Protein AF-A0A2H0Q1R7-F1 (afdb_monomer_lite)

Structure (mmCIF, N/CA/C/O backbone):
data_AF-A0A2H0Q1R7-F1
#
_entry.id   AF-A0A2H0Q1R7-F1
#
loop_
_atom_site.group_PDB
_atom_site.id
_atom_site.type_symbol
_atom_site.label_atom_id
_atom_site.label_alt_id
_atom_site.label_comp_id
_atom_site.label_asym_id
_atom_site.label_entity_id
_atom_site.label_seq_id
_atom_site.pdbx_PDB_ins_code
_atom_site.Cartn_x
_atom_site.Cartn_y
_atom_site.Cartn_z
_atom_site.occupancy
_atom_site.B_iso_or_equiv
_atom_site.auth_seq_id
_atom_site.auth_comp_id
_atom_site.auth_asym_id
_atom_site.auth_atom_id
_atom_site.pdbx_PDB_model_num
ATOM 1 N N . MET A 1 1 ? -5.964 5.992 -13.081 1.00 69.31 1 MET A N 1
ATOM 2 C CA . MET A 1 1 ? -5.065 4.940 -13.612 1.00 69.31 1 MET A CA 1
ATOM 3 C C . MET A 1 1 ? -3.660 5.474 -13.941 1.00 69.31 1 MET A C 1
ATOM 5 O O . MET A 1 1 ? -3.543 6.460 -14.666 1.00 69.31 1 MET A O 1
ATOM 9 N N . LEU A 1 2 ? -2.603 4.863 -13.385 1.00 89.38 2 LEU A N 1
ATOM 10 C CA . LEU A 1 2 ? -1.191 5.225 -13.627 1.00 89.38 2 LEU A CA 1
ATOM 11 C C . LEU A 1 2 ? -0.738 4.784 -15.033 1.00 89.38 2 LEU A C 1
ATOM 13 O O . LEU A 1 2 ? -1.205 3.769 -15.543 1.00 89.38 2 LEU A O 1
ATOM 17 N N . LYS A 1 3 ? 0.176 5.535 -15.661 1.00 91.31 3 LYS A N 1
ATOM 18 C CA . LYS A 1 3 ? 0.711 5.276 -17.015 1.00 91.31 3 LYS A CA 1
ATOM 19 C C . LYS A 1 3 ? 2.232 5.116 -16.983 1.00 91.31 3 LYS A C 1
ATOM 21 O O . LYS A 1 3 ? 2.967 5.872 -17.623 1.00 91.31 3 LYS A O 1
ATOM 26 N N . TRP A 1 4 ? 2.709 4.177 -16.172 1.00 94.06 4 TRP A N 1
ATOM 27 C CA . TRP A 1 4 ? 4.137 3.920 -16.005 1.00 94.06 4 TRP A CA 1
ATOM 28 C C . TRP A 1 4 ? 4.800 3.466 -17.302 1.00 94.06 4 TRP A C 1
ATOM 30 O O . TRP A 1 4 ? 4.272 2.621 -18.021 1.00 94.06 4 TRP A O 1
ATOM 40 N N . LYS A 1 5 ? 5.984 4.012 -17.584 1.00 90.00 5 LYS A N 1
ATOM 41 C CA . LYS A 1 5 ? 6.826 3.554 -18.690 1.00 90.00 5 LYS A CA 1
ATOM 42 C C . LYS A 1 5 ? 7.729 2.424 -18.198 1.00 90.00 5 LYS A C 1
ATOM 44 O O . LYS A 1 5 ? 8.519 2.647 -17.287 1.00 90.00 5 LYS A O 1
ATOM 49 N N . ASN A 1 6 ? 7.612 1.249 -18.815 1.00 89.56 6 ASN A N 1
ATOM 50 C CA . ASN A 1 6 ? 8.448 0.067 -18.565 1.00 89.56 6 ASN A CA 1
ATOM 51 C C . ASN A 1 6 ? 8.572 -0.350 -17.079 1.00 89.56 6 ASN A C 1
ATOM 53 O O . ASN A 1 6 ? 9.693 -0.523 -16.602 1.00 89.56 6 ASN A O 1
ATOM 57 N N . PRO A 1 7 ? 7.468 -0.499 -16.318 1.00 92.62 7 PRO A N 1
ATOM 58 C CA . PRO A 1 7 ? 7.563 -1.003 -14.950 1.00 92.62 7 PRO A CA 1
ATOM 59 C C . PRO A 1 7 ? 8.061 -2.452 -14.939 1.00 92.62 7 PRO A C 1
ATOM 61 O O . PRO A 1 7 ? 7.698 -3.238 -15.822 1.00 92.62 7 PRO A O 1
ATOM 64 N N . SER A 1 8 ? 8.858 -2.816 -13.931 1.00 93.75 8 SER A N 1
ATOM 65 C CA . SER A 1 8 ? 9.292 -4.205 -13.767 1.00 93.75 8 SER A CA 1
ATOM 66 C C . SER A 1 8 ? 8.097 -5.120 -13.457 1.00 93.75 8 SER A C 1
ATOM 68 O O . SER A 1 8 ? 7.030 -4.662 -13.041 1.00 93.75 8 SER A O 1
ATOM 70 N N . 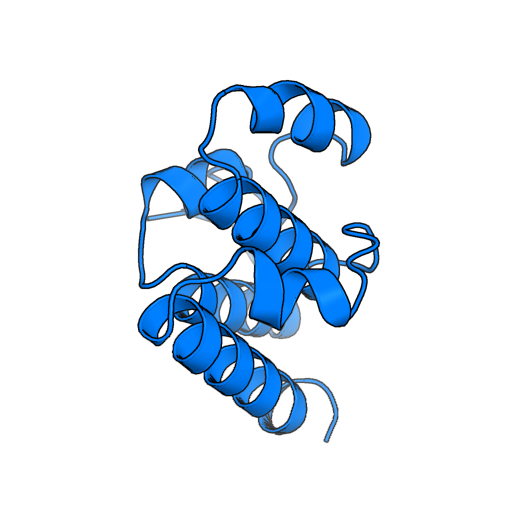ASN A 1 9 ? 8.255 -6.434 -13.641 1.00 93.31 9 ASN A N 1
ATOM 71 C CA . ASN A 1 9 ? 7.201 -7.391 -13.283 1.00 93.31 9 ASN A CA 1
ATOM 72 C C . ASN A 1 9 ? 6.862 -7.322 -11.782 1.00 93.31 9 ASN A C 1
ATOM 74 O O . ASN A 1 9 ? 5.697 -7.385 -11.394 1.00 93.31 9 ASN A O 1
ATOM 78 N N . ASP A 1 10 ? 7.871 -7.139 -10.931 1.00 93.94 10 ASP A N 1
ATOM 79 C CA . ASP A 1 10 ? 7.664 -7.037 -9.488 1.00 93.94 10 ASP A CA 1
ATOM 80 C C . ASP A 1 10 ? 6.975 -5.729 -9.099 1.00 93.94 10 ASP A C 1
ATOM 82 O O . ASP A 1 10 ? 6.086 -5.746 -8.248 1.00 93.94 10 ASP A O 1
ATOM 86 N N . ASP A 1 11 ? 7.277 -4.623 -9.783 1.00 94.62 11 ASP A N 1
ATOM 87 C CA . ASP A 1 11 ? 6.557 -3.361 -9.595 1.00 94.62 11 ASP A CA 1
ATOM 88 C C . ASP A 1 11 ? 5.072 -3.506 -9.930 1.00 94.62 11 ASP A C 1
ATOM 90 O O . ASP A 1 11 ? 4.213 -3.027 -9.190 1.00 94.62 11 ASP A O 1
ATOM 94 N N . GLN A 1 12 ? 4.749 -4.201 -11.027 1.00 94.94 12 GLN A N 1
ATOM 95 C CA . GLN A 1 12 ? 3.360 -4.457 -11.412 1.00 94.94 12 GLN A CA 1
ATOM 96 C C . GLN A 1 12 ? 2.634 -5.308 -10.364 1.00 94.94 12 GLN A C 1
ATOM 98 O O . GLN A 1 12 ? 1.485 -5.021 -10.019 1.00 94.94 12 GLN A O 1
ATOM 103 N N . LYS A 1 13 ? 3.300 -6.333 -9.818 1.00 95.31 13 LYS A N 1
ATOM 104 C CA . LYS A 1 13 ? 2.737 -7.166 -8.746 1.00 95.31 13 LYS A CA 1
ATOM 105 C C . LYS A 1 13 ? 2.523 -6.368 -7.461 1.00 95.31 13 LYS A C 1
ATOM 107 O O . LYS A 1 13 ? 1.453 -6.484 -6.865 1.00 95.31 13 LYS A O 1
ATOM 112 N N . ARG A 1 14 ? 3.493 -5.541 -7.052 1.00 95.69 14 ARG A N 1
ATOM 113 C CA . ARG A 1 14 ? 3.364 -4.655 -5.881 1.00 95.69 14 ARG A CA 1
ATOM 114 C C . ARG A 1 14 ? 2.224 -3.661 -6.070 1.00 95.69 14 ARG A C 1
ATOM 116 O O . ARG A 1 14 ? 1.364 -3.563 -5.202 1.00 95.69 14 ARG A O 1
ATOM 123 N N . LEU A 1 15 ? 2.147 -2.998 -7.227 1.00 95.88 15 LEU A N 1
ATOM 124 C CA . LEU A 1 15 ? 1.052 -2.077 -7.538 1.00 95.88 15 LEU A CA 1
ATOM 125 C C . LEU A 1 15 ? -0.309 -2.782 -7.498 1.00 95.88 15 LEU A C 1
ATOM 127 O O . LEU A 1 15 ? -1.272 -2.228 -6.971 1.00 95.88 15 LEU A O 1
ATOM 131 N N . ARG A 1 16 ? -0.402 -4.014 -8.012 1.00 95.88 16 ARG A N 1
ATOM 132 C CA . ARG A 1 16 ? -1.638 -4.803 -7.953 1.00 95.88 16 ARG A CA 1
ATOM 133 C C . ARG A 1 16 ? -2.034 -5.143 -6.518 1.00 95.88 16 ARG A C 1
ATOM 135 O O . ARG A 1 16 ? -3.200 -4.981 -6.176 1.00 95.88 16 ARG A O 1
ATOM 142 N N . ALA A 1 17 ? -1.085 -5.561 -5.681 1.00 96.69 17 ALA A N 1
ATOM 143 C CA . ALA A 1 17 ? -1.337 -5.806 -4.261 1.00 96.69 17 ALA A CA 1
ATOM 144 C C . ALA A 1 17 ? -1.834 -4.540 -3.548 1.00 96.69 17 ALA A C 1
ATOM 146 O O . ALA A 1 17 ? -2.819 -4.588 -2.820 1.00 96.69 17 ALA A O 1
ATOM 147 N N . ILE A 1 18 ? -1.203 -3.397 -3.822 1.00 96.88 18 ILE A N 1
ATOM 148 C CA . ILE A 1 18 ? -1.604 -2.099 -3.268 1.00 96.88 18 ILE A CA 1
ATOM 149 C C . ILE A 1 18 ? -2.993 -1.692 -3.764 1.00 96.88 18 ILE A C 1
ATOM 151 O O . ILE A 1 18 ? -3.802 -1.198 -2.993 1.00 96.88 18 ILE A O 1
ATOM 155 N N . THR A 1 19 ? -3.315 -1.945 -5.029 1.00 96.69 19 THR A N 1
ATOM 156 C CA . THR A 1 19 ? -4.647 -1.642 -5.572 1.00 96.69 19 THR A CA 1
ATOM 157 C C . THR A 1 19 ? -5.733 -2.489 -4.895 1.00 96.69 19 THR A C 1
ATOM 159 O O . THR A 1 19 ? -6.807 -1.969 -4.615 1.00 96.69 19 THR A O 1
ATOM 162 N N . ILE A 1 20 ? -5.443 -3.759 -4.576 1.00 96.81 20 ILE A N 1
ATOM 163 C CA . ILE A 1 20 ? -6.332 -4.625 -3.779 1.00 96.81 20 ILE A CA 1
ATOM 164 C C . ILE A 1 20 ? -6.492 -4.073 -2.356 1.00 96.81 20 ILE A C 1
ATOM 166 O O . ILE A 1 20 ? -7.613 -3.944 -1.878 1.00 96.81 20 ILE A O 1
ATOM 170 N N . LEU A 1 21 ? -5.382 -3.727 -1.692 1.00 97.19 21 LEU A N 1
ATOM 171 C CA . LEU A 1 21 ? -5.379 -3.160 -0.338 1.00 97.19 21 LEU A CA 1
ATOM 172 C C . LEU A 1 21 ? -6.250 -1.900 -0.247 1.00 97.19 21 LEU A C 1
ATOM 174 O O . LEU A 1 21 ? -7.023 -1.751 0.695 1.00 97.19 21 LEU A O 1
ATOM 178 N N . LEU A 1 22 ? -6.114 -1.008 -1.228 1.00 96.94 22 LEU A N 1
ATOM 179 C CA . LEU A 1 22 ? -6.798 0.285 -1.280 1.00 96.94 22 LEU A CA 1
ATOM 180 C C . LEU A 1 22 ? -8.202 0.202 -1.895 1.00 96.94 22 LEU A C 1
ATOM 182 O O . LEU A 1 22 ? -8.780 1.239 -2.197 1.00 96.94 22 LEU A O 1
ATOM 186 N N . ASP A 1 23 ? -8.725 -1.004 -2.126 1.00 96.44 23 ASP A N 1
ATOM 187 C CA . ASP A 1 23 ? -10.031 -1.247 -2.751 1.00 96.44 23 ASP A CA 1
ATOM 188 C C . ASP A 1 23 ? -10.256 -0.468 -4.060 1.00 96.44 23 ASP A C 1
ATOM 190 O O . ASP A 1 23 ? -11.320 0.081 -4.333 1.00 96.44 23 ASP A O 1
ATOM 194 N N . ASN A 1 24 ? -9.217 -0.385 -4.893 1.00 94.12 24 ASN A N 1
ATOM 195 C CA . ASN A 1 24 ? -9.214 0.398 -6.131 1.00 94.12 24 ASN A CA 1
ATOM 196 C C . ASN A 1 24 ? -9.467 1.912 -5.946 1.00 94.12 24 ASN A C 1
ATOM 198 O O . ASN A 1 24 ? -9.768 2.589 -6.934 1.00 94.12 24 ASN A O 1
ATOM 202 N N . ASP A 1 25 ? -9.297 2.476 -4.740 1.00 96.12 25 ASP A N 1
ATOM 203 C CA . ASP A 1 25 ? -9.375 3.924 -4.524 1.00 96.12 25 ASP A CA 1
ATOM 204 C C . ASP A 1 25 ? -8.244 4.634 -5.290 1.00 96.12 25 ASP A C 1
ATOM 206 O O . ASP A 1 25 ? -7.087 4.739 -4.858 1.00 96.12 25 ASP A O 1
ATOM 210 N N . GLU A 1 26 ? -8.595 5.158 -6.467 1.00 94.69 26 GLU A N 1
ATOM 211 C CA . GLU A 1 26 ? -7.653 5.838 -7.346 1.00 94.69 26 GLU A CA 1
ATOM 212 C C . GLU A 1 26 ? -7.022 7.079 -6.708 1.00 94.69 26 GLU A C 1
ATOM 214 O O . GLU A 1 26 ? -5.911 7.448 -7.097 1.00 94.69 26 GLU A O 1
ATOM 219 N N . ARG A 1 27 ? -7.700 7.750 -5.770 1.00 96.00 27 ARG A N 1
ATOM 220 C CA . ARG A 1 27 ? -7.158 8.943 -5.106 1.00 96.00 27 ARG A CA 1
ATOM 221 C C . ARG A 1 27 ? -5.960 8.554 -4.245 1.00 96.00 27 ARG A C 1
ATOM 223 O O . ARG A 1 27 ? -4.928 9.214 -4.343 1.00 96.00 27 ARG A O 1
ATOM 230 N N . LEU A 1 28 ? -6.061 7.465 -3.480 1.00 96.75 28 LEU A N 1
ATOM 231 C CA . LEU A 1 28 ? -4.966 6.960 -2.643 1.00 96.75 28 LEU A CA 1
ATOM 232 C C . LEU A 1 28 ? -3.806 6.423 -3.493 1.00 96.75 28 LEU A C 1
ATOM 234 O O . LEU A 1 28 ? -2.644 6.745 -3.243 1.00 96.75 28 LEU A O 1
ATOM 238 N N . VAL A 1 29 ? -4.111 5.694 -4.571 1.00 96.69 29 VAL A N 1
ATOM 239 C CA . VAL A 1 29 ? -3.085 5.208 -5.511 1.00 96.69 29 VAL A CA 1
ATOM 240 C C . VAL A 1 29 ? -2.335 6.373 -6.174 1.00 96.69 29 VAL A C 1
ATOM 242 O O . VAL A 1 29 ? -1.105 6.360 -6.256 1.00 96.69 29 VAL A O 1
ATOM 245 N N . ARG A 1 30 ? -3.053 7.405 -6.640 1.00 95.75 30 ARG A N 1
ATOM 246 C CA . ARG A 1 30 ? -2.446 8.598 -7.263 1.00 95.75 30 ARG A CA 1
ATOM 247 C C . ARG A 1 30 ? -1.678 9.457 -6.264 1.00 95.75 30 ARG A C 1
ATOM 249 O O . ARG A 1 30 ? -0.727 10.121 -6.663 1.00 95.75 30 ARG A O 1
ATOM 256 N N . PHE A 1 31 ? -2.082 9.458 -4.996 1.00 96.44 31 PHE A N 1
ATOM 257 C CA . PHE A 1 31 ? -1.335 10.119 -3.933 1.00 96.44 31 PHE A CA 1
ATOM 258 C C . PHE A 1 31 ? 0.049 9.474 -3.755 1.00 96.44 31 PHE A C 1
ATOM 260 O O . PHE A 1 31 ? 1.059 10.181 -3.731 1.00 96.44 31 PHE A O 1
ATOM 267 N N . LEU A 1 32 ? 0.110 8.138 -3.711 1.00 95.62 32 LEU A N 1
ATOM 268 C CA . LEU A 1 32 ? 1.353 7.403 -3.462 1.00 95.62 32 LEU A CA 1
ATOM 269 C C . LEU A 1 32 ? 2.348 7.451 -4.619 1.00 95.62 32 LEU A C 1
ATOM 271 O O . LEU A 1 32 ? 3.548 7.526 -4.374 1.00 95.62 32 LEU A O 1
ATOM 275 N N . PHE A 1 33 ? 1.884 7.389 -5.868 1.00 96.94 33 PHE A N 1
ATOM 276 C CA . PHE A 1 33 ? 2.749 7.056 -7.001 1.00 96.94 33 PHE A CA 1
ATOM 277 C C . PHE A 1 33 ? 2.909 8.164 -8.032 1.00 96.94 33 PHE A C 1
ATOM 279 O O . PHE A 1 33 ? 1.980 8.904 -8.354 1.00 96.94 33 PHE A O 1
ATOM 286 N N . HIS A 1 34 ? 4.100 8.228 -8.631 1.00 96.00 34 HIS A N 1
ATOM 287 C CA . HIS A 1 34 ? 4.337 9.101 -9.771 1.00 96.00 34 HIS A CA 1
ATOM 288 C C . HIS A 1 34 ? 3.484 8.639 -10.972 1.00 96.00 34 HIS A C 1
ATOM 290 O O . HIS A 1 34 ? 3.442 7.444 -11.273 1.00 96.00 34 HIS A O 1
ATOM 296 N N . PRO A 1 35 ? 2.835 9.544 -11.730 1.00 93.81 35 PRO A N 1
ATOM 297 C CA . PRO A 1 35 ? 1.879 9.155 -12.772 1.00 93.81 35 PRO A CA 1
ATOM 298 C C . PRO A 1 35 ? 2.499 8.357 -13.926 1.00 93.81 35 PRO A C 1
ATOM 300 O O . PRO A 1 35 ? 1.808 7.569 -14.566 1.00 93.81 35 PRO A O 1
ATOM 303 N N . THR A 1 36 ? 3.791 8.554 -14.208 1.00 94.69 36 THR A N 1
ATOM 304 C CA . THR A 1 36 ? 4.477 7.961 -15.374 1.00 94.69 36 THR A CA 1
ATOM 305 C C . THR A 1 36 ? 5.731 7.155 -15.050 1.00 94.69 36 THR A C 1
ATOM 307 O O . THR A 1 36 ? 6.335 6.579 -15.956 1.00 94.69 36 THR A O 1
ATOM 310 N N . LYS A 1 37 ? 6.128 7.087 -13.776 1.00 94.44 37 LYS A N 1
ATOM 311 C CA . LYS A 1 37 ? 7.337 6.383 -13.335 1.00 94.44 37 LYS A CA 1
ATOM 312 C C . LYS A 1 37 ? 6.963 5.404 -12.234 1.00 94.44 37 LYS A C 1
ATOM 314 O O . LYS A 1 37 ? 6.196 5.771 -11.352 1.00 94.44 37 LYS A O 1
ATOM 319 N N . SER A 1 38 ? 7.541 4.211 -12.290 1.00 94.50 38 SER A N 1
ATOM 320 C CA . SER A 1 38 ? 7.371 3.139 -11.308 1.00 94.50 38 SER A CA 1
ATOM 321 C C . SER A 1 38 ? 8.105 3.466 -10.001 1.00 94.50 38 SER A C 1
ATOM 323 O O . SER A 1 38 ? 9.159 2.920 -9.704 1.00 94.50 38 SER A O 1
ATOM 325 N N . GLN A 1 39 ? 7.620 4.476 -9.282 1.00 94.44 39 GLN A N 1
ATOM 326 C CA . GLN A 1 39 ? 8.198 4.975 -8.035 1.00 94.44 39 GLN A CA 1
ATOM 327 C C . GLN A 1 39 ? 7.157 5.780 -7.256 1.00 94.44 39 GLN A C 1
ATOM 329 O O . GLN A 1 39 ? 6.168 6.259 -7.827 1.00 94.44 39 GLN A O 1
ATOM 334 N N . LEU A 1 40 ? 7.425 5.995 -5.968 1.00 95.12 40 LEU A N 1
ATOM 335 C CA . LEU A 1 40 ? 6.649 6.923 -5.153 1.00 95.12 40 LEU A CA 1
ATOM 336 C C . LEU A 1 40 ? 6.650 8.333 -5.769 1.00 95.12 40 LEU A C 1
ATOM 338 O O . LEU A 1 40 ? 7.603 8.754 -6.434 1.00 95.12 40 LEU A O 1
ATOM 342 N N . SER A 1 41 ? 5.552 9.059 -5.573 1.00 95.75 41 SER A N 1
ATOM 343 C CA . SER A 1 41 ? 5.378 10.429 -6.064 1.00 95.75 41 SER A CA 1
ATOM 344 C C . SER A 1 41 ? 6.341 11.404 -5.379 1.00 95.75 41 SER A C 1
ATOM 346 O O . SER A 1 41 ? 6.761 12.386 -5.992 1.00 95.75 41 SER A O 1
ATOM 348 N N . MET A 1 42 ? 6.695 11.120 -4.123 1.00 95.88 42 MET A N 1
ATOM 349 C CA . MET A 1 42 ? 7.569 11.904 -3.247 1.00 95.88 42 MET A CA 1
ATOM 350 C C . MET A 1 42 ? 8.395 10.957 -2.361 1.00 95.88 42 MET A C 1
ATOM 352 O O . MET A 1 42 ? 8.218 9.739 -2.415 1.00 95.88 42 MET A O 1
ATOM 356 N N . THR A 1 43 ? 9.305 11.499 -1.547 1.00 93.75 43 THR A N 1
ATOM 357 C CA . THR A 1 43 ? 10.035 10.676 -0.572 1.00 93.75 43 THR A CA 1
ATOM 358 C C . THR A 1 43 ? 9.084 10.139 0.508 1.00 93.75 43 THR A C 1
ATOM 360 O O . THR A 1 43 ? 8.050 10.768 0.771 1.00 93.75 43 THR A O 1
ATOM 363 N N . PRO A 1 44 ? 9.411 9.004 1.154 1.00 93.19 44 PRO A N 1
ATOM 364 C CA . PRO A 1 44 ? 8.611 8.456 2.247 1.00 93.19 44 PRO A CA 1
ATOM 365 C C . PRO A 1 44 ? 8.281 9.466 3.353 1.00 93.19 44 PRO A C 1
ATOM 367 O O . PRO A 1 44 ? 7.148 9.516 3.824 1.00 93.19 44 PRO A O 1
ATOM 370 N N . GLU A 1 45 ? 9.238 10.315 3.728 1.00 92.88 45 GLU A N 1
ATOM 371 C CA . GLU A 1 45 ? 9.084 11.323 4.782 1.00 92.88 45 GLU A CA 1
ATOM 372 C C . GLU A 1 45 ? 8.043 12.375 4.388 1.00 92.88 45 GLU A C 1
ATOM 374 O O . GLU A 1 45 ? 7.148 12.698 5.169 1.00 92.88 45 GLU A O 1
ATOM 379 N N . ILE A 1 46 ? 8.109 12.866 3.145 1.00 95.75 46 ILE A N 1
ATOM 380 C CA . ILE A 1 46 ? 7.152 13.850 2.627 1.00 95.75 46 ILE A CA 1
ATOM 381 C C . ILE A 1 46 ? 5.755 13.230 2.506 1.00 95.75 46 ILE A C 1
ATOM 383 O O . ILE A 1 46 ? 4.762 13.897 2.802 1.00 95.75 46 ILE A O 1
ATOM 387 N N . LEU A 1 47 ? 5.660 11.966 2.081 1.00 95.50 47 LEU A N 1
ATOM 388 C CA . LEU A 1 47 ? 4.381 11.261 2.010 1.00 95.50 47 LEU A CA 1
ATOM 389 C C . LEU A 1 47 ? 3.739 11.149 3.394 1.00 95.50 47 LEU A C 1
ATOM 391 O O . LEU A 1 47 ? 2.585 11.546 3.536 1.00 95.50 47 LEU A O 1
ATOM 395 N N . ARG A 1 48 ? 4.487 10.709 4.414 1.00 93.56 48 ARG A N 1
ATOM 396 C CA . ARG A 1 48 ? 3.999 10.609 5.803 1.00 93.56 48 ARG A CA 1
ATOM 397 C C . ARG A 1 48 ? 3.489 11.944 6.345 1.00 93.56 48 ARG A C 1
ATOM 399 O O . ARG A 1 48 ? 2.433 11.992 6.965 1.00 93.56 48 ARG A O 1
ATOM 406 N N . GLU A 1 49 ? 4.185 13.043 6.062 1.00 95.00 49 GLU A N 1
ATOM 407 C CA . GLU A 1 49 ? 3.720 14.372 6.474 1.00 95.00 49 GLU A CA 1
ATOM 408 C C . GLU A 1 49 ? 2.410 14.772 5.781 1.00 95.00 49 GLU A C 1
ATOM 410 O O . GLU A 1 49 ? 1.498 15.299 6.420 1.00 95.00 49 GLU A O 1
ATOM 415 N N . LYS A 1 50 ? 2.265 14.468 4.487 1.00 95.88 50 LYS A N 1
ATOM 416 C CA . LYS A 1 50 ? 1.041 14.776 3.729 1.00 95.88 50 LYS A CA 1
ATOM 417 C C . LYS A 1 50 ? -0.139 13.862 4.064 1.00 95.88 50 LYS A C 1
ATOM 419 O O . LYS A 1 50 ? -1.290 14.279 3.903 1.00 95.88 50 LYS A O 1
ATOM 424 N N . MET A 1 51 ? 0.127 12.654 4.562 1.00 95.06 51 MET A N 1
ATOM 425 C CA . MET A 1 51 ? -0.897 11.701 5.001 1.00 95.06 51 MET A CA 1
ATOM 426 C C . MET A 1 51 ? -1.770 12.239 6.138 1.00 95.06 51 MET A C 1
ATOM 428 O O . MET A 1 51 ? -2.918 11.828 6.250 1.00 95.06 51 MET A O 1
ATOM 432 N N . LYS A 1 52 ? -1.288 13.217 6.918 1.00 93.12 52 LYS A N 1
ATOM 433 C CA . LYS A 1 52 ? -2.047 13.849 8.016 1.00 93.12 52 LYS A CA 1
ATOM 434 C C . LYS A 1 52 ? -3.392 14.455 7.585 1.00 93.12 52 LYS A C 1
ATOM 436 O O . LYS A 1 52 ? -4.231 14.732 8.432 1.00 93.12 52 LYS A O 1
ATOM 441 N N . SER A 1 53 ? -3.595 14.672 6.284 1.00 93.75 53 SER A N 1
ATOM 442 C CA . SER A 1 53 ? -4.860 15.147 5.704 1.00 93.75 53 SER A CA 1
ATOM 443 C C . SER A 1 53 ? -5.924 14.056 5.490 1.00 93.75 53 SER A C 1
ATOM 445 O O . SER A 1 53 ? -7.068 14.385 5.185 1.00 93.75 53 SER A O 1
ATOM 447 N N . PHE A 1 54 ? -5.565 12.780 5.642 1.00 96.00 54 PHE A N 1
ATOM 448 C CA . PHE A 1 54 ? -6.458 11.630 5.494 1.00 96.00 54 PHE A CA 1
ATOM 449 C C . PHE A 1 54 ? -6.964 11.143 6.860 1.00 96.00 54 PHE A C 1
ATOM 451 O O . PHE A 1 54 ? -6.398 11.480 7.901 1.00 96.00 54 PHE A O 1
ATOM 458 N N . SER A 1 55 ? -8.018 10.326 6.874 1.00 95.06 55 SER A N 1
ATOM 459 C CA . SER A 1 55 ? -8.488 9.650 8.092 1.00 95.06 55 SER A CA 1
ATOM 460 C C . SER A 1 55 ? -7.447 8.665 8.633 1.00 95.06 55 SER A C 1
ATOM 462 O O . SER A 1 55 ? -6.593 8.188 7.889 1.00 95.06 55 SER A O 1
ATOM 464 N N . SER A 1 56 ? -7.527 8.314 9.919 1.00 92.62 56 SER A N 1
ATOM 465 C CA . SER A 1 56 ? -6.600 7.354 10.540 1.00 92.62 56 SER A CA 1
ATOM 466 C C . SER A 1 56 ? -6.547 6.017 9.791 1.00 92.62 56 SER A C 1
ATOM 468 O O . SER A 1 56 ? -5.460 5.526 9.507 1.00 92.62 56 SER A O 1
ATOM 470 N N . GLY A 1 57 ? -7.697 5.472 9.384 1.00 94.06 57 GLY A N 1
ATOM 471 C CA . GLY A 1 57 ? -7.757 4.234 8.601 1.00 94.06 57 GLY A CA 1
ATOM 472 C C . GLY A 1 57 ? -7.078 4.355 7.232 1.00 94.06 57 GLY A C 1
ATOM 473 O O . GLY A 1 57 ? -6.308 3.480 6.843 1.00 94.06 57 GLY A O 1
ATOM 474 N N . GLU A 1 58 ? -7.289 5.461 6.512 1.00 96.19 58 GLU A N 1
ATOM 475 C CA . GLU A 1 58 ? -6.588 5.720 5.246 1.00 96.19 58 GLU A CA 1
ATOM 476 C C . GLU A 1 58 ? -5.082 5.906 5.449 1.00 96.19 58 GLU A C 1
ATOM 478 O O . GLU A 1 58 ? -4.299 5.407 4.646 1.00 96.19 58 GLU A O 1
ATOM 483 N N . GLN A 1 59 ? -4.662 6.590 6.517 1.00 95.44 59 GLN A N 1
ATOM 484 C CA . GLN A 1 59 ? -3.247 6.732 6.863 1.00 95.44 59 GLN A CA 1
ATOM 485 C C . GLN A 1 59 ? -2.607 5.359 7.086 1.00 95.44 59 GLN A C 1
ATOM 487 O O . GLN A 1 59 ? -1.567 5.070 6.494 1.00 95.44 59 GLN A O 1
ATOM 492 N N . THR A 1 60 ? -3.257 4.481 7.855 1.00 94.81 60 THR A N 1
ATOM 493 C CA . THR A 1 60 ? -2.808 3.096 8.052 1.00 94.81 60 THR A CA 1
ATOM 494 C C . THR A 1 60 ? -2.726 2.345 6.720 1.00 94.81 60 THR A C 1
ATOM 496 O O . THR A 1 60 ? -1.697 1.743 6.423 1.00 94.81 60 THR A O 1
ATOM 499 N N . LEU A 1 61 ? -3.744 2.428 5.858 1.00 96.25 61 LEU A N 1
ATOM 500 C CA . LEU A 1 61 ? -3.710 1.793 4.533 1.00 96.25 61 LEU A CA 1
ATOM 501 C C . LEU A 1 61 ? -2.562 2.311 3.653 1.00 96.25 61 LEU A C 1
ATOM 503 O O . LEU A 1 61 ? -1.878 1.524 2.997 1.00 96.25 61 LEU A O 1
ATOM 507 N N . LEU A 1 62 ? -2.323 3.623 3.644 1.00 95.94 62 LEU A N 1
ATOM 508 C CA . LEU A 1 62 ? -1.250 4.245 2.871 1.00 95.94 62 LEU A CA 1
ATOM 509 C C . LEU A 1 62 ? 0.141 3.847 3.385 1.00 95.94 62 LEU A C 1
ATOM 511 O O . LEU A 1 62 ? 1.045 3.619 2.581 1.00 95.94 62 LEU A O 1
ATOM 515 N N . LEU A 1 63 ? 0.312 3.720 4.700 1.00 94.62 63 LEU A N 1
ATOM 516 C CA . LEU A 1 63 ? 1.550 3.241 5.313 1.00 94.62 63 LEU A CA 1
ATOM 517 C C . LEU A 1 63 ? 1.811 1.761 4.973 1.00 94.62 63 LEU A C 1
ATOM 519 O O . LEU A 1 63 ? 2.919 1.429 4.552 1.00 94.62 63 LEU A O 1
ATOM 523 N N . ILE A 1 64 ? 0.794 0.889 5.029 1.00 94.19 64 ILE A N 1
ATOM 524 C CA . ILE A 1 64 ? 0.918 -0.514 4.577 1.00 94.19 64 ILE A CA 1
ATOM 525 C C . ILE A 1 64 ? 1.279 -0.561 3.089 1.00 94.19 64 ILE A C 1
ATOM 527 O O . ILE A 1 64 ? 2.156 -1.320 2.677 1.00 94.19 64 ILE A O 1
ATOM 531 N N . ALA A 1 65 ? 0.630 0.266 2.265 1.00 95.31 65 ALA A N 1
ATOM 532 C CA . ALA A 1 65 ? 0.924 0.346 0.840 1.00 95.31 65 ALA A CA 1
ATOM 533 C C . ALA A 1 65 ? 2.375 0.774 0.577 1.00 95.31 65 ALA A C 1
ATOM 535 O O . ALA A 1 65 ? 3.023 0.229 -0.319 1.00 95.31 65 ALA A O 1
ATOM 536 N N . MET A 1 66 ? 2.898 1.714 1.372 1.00 94.56 66 MET A N 1
ATOM 537 C CA . MET A 1 66 ? 4.309 2.080 1.322 1.00 94.56 66 MET A CA 1
ATOM 538 C C . MET A 1 66 ? 5.198 0.891 1.669 1.00 94.56 66 MET A C 1
ATOM 540 O O . MET A 1 66 ? 6.072 0.608 0.862 1.00 94.56 66 MET A O 1
ATOM 544 N N . ASP A 1 67 ? 4.940 0.159 2.761 1.00 92.12 67 ASP A N 1
ATOM 545 C CA . ASP A 1 67 ? 5.704 -1.046 3.140 1.00 92.12 67 ASP A CA 1
ATOM 546 C C . ASP A 1 67 ? 5.703 -2.133 2.056 1.00 92.12 67 ASP A C 1
ATOM 548 O O . ASP A 1 67 ? 6.735 -2.754 1.794 1.00 92.12 67 ASP A O 1
ATOM 552 N N . ILE A 1 68 ? 4.565 -2.340 1.384 1.00 92.69 68 ILE A N 1
ATOM 553 C CA . ILE A 1 68 ? 4.464 -3.263 0.242 1.00 92.69 68 ILE A CA 1
ATOM 554 C C . ILE A 1 68 ? 5.355 -2.802 -0.918 1.00 92.69 68 ILE A C 1
ATOM 556 O O . ILE A 1 68 ? 5.966 -3.628 -1.605 1.00 92.69 68 ILE A O 1
ATOM 560 N N . TRP A 1 69 ? 5.399 -1.492 -1.174 1.00 93.62 69 TRP A N 1
ATOM 561 C CA . TRP A 1 69 ? 6.198 -0.918 -2.252 1.00 93.62 69 TRP A CA 1
ATOM 562 C C . TRP A 1 69 ? 7.704 -1.037 -1.981 1.00 93.62 69 TRP A C 1
ATOM 564 O O . TRP A 1 69 ? 8.473 -1.459 -2.846 1.00 93.62 69 TRP A O 1
ATOM 574 N N . GLY A 1 70 ? 8.105 -0.715 -0.761 1.00 83.31 70 GLY A N 1
ATOM 575 C CA . GLY A 1 70 ? 9.414 -0.978 -0.181 1.00 83.31 70 GLY A CA 1
ATOM 576 C C . GLY A 1 70 ? 9.309 -0.706 1.313 1.00 83.31 70 GLY A C 1
ATOM 577 O O . GLY A 1 70 ? 8.515 0.126 1.713 1.00 83.31 70 GLY A O 1
ATOM 578 N N . THR A 1 71 ? 10.042 -1.424 2.154 1.00 75.69 71 THR A N 1
ATOM 579 C CA . THR A 1 71 ? 9.942 -1.370 3.627 1.00 75.69 71 THR A CA 1
ATOM 580 C C . THR A 1 71 ? 10.169 0.042 4.203 1.00 75.69 71 THR A C 1
ATOM 582 O O . THR A 1 71 ? 11.261 0.372 4.662 1.00 75.69 71 THR A O 1
ATOM 585 N N . TYR A 1 72 ? 9.140 0.889 4.132 1.00 74.69 72 TYR A N 1
ATOM 586 C CA . TYR A 1 72 ? 9.134 2.337 4.360 1.00 74.69 72 TYR A CA 1
ATOM 587 C C . TYR A 1 72 ? 7.892 2.798 5.142 1.00 74.69 72 TYR A C 1
ATOM 589 O O . TYR A 1 72 ? 7.770 3.983 5.441 1.00 74.69 72 TYR A O 1
ATOM 597 N N . GLY A 1 73 ? 6.936 1.921 5.429 1.00 64.88 73 GLY A N 1
ATOM 598 C CA . GLY A 1 73 ? 5.694 2.207 6.151 1.00 64.88 73 GLY A CA 1
ATOM 599 C C . GLY A 1 73 ? 5.866 2.131 7.665 1.00 64.88 73 GLY A C 1
ATOM 600 O O . GLY A 1 73 ? 5.420 3.039 8.358 1.00 64.88 73 GLY A O 1
ATOM 601 N N . GLY A 1 74 ? 6.604 1.137 8.171 1.00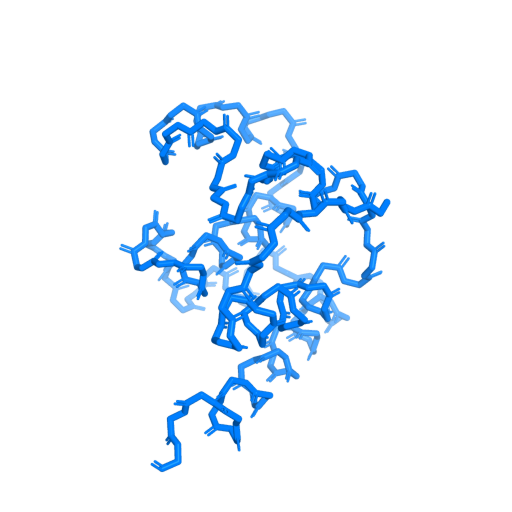 73.06 74 GLY A N 1
ATOM 602 C CA . GLY A 1 74 ? 6.867 0.989 9.608 1.00 73.06 74 GLY A CA 1
ATOM 603 C C . GLY A 1 74 ? 5.607 0.704 10.433 1.00 73.06 74 GLY A C 1
ATOM 604 O O . GLY A 1 74 ? 5.527 1.143 11.576 1.00 73.06 74 GLY A O 1
ATOM 605 N N . ILE A 1 75 ? 4.627 0.016 9.839 1.00 78.50 75 ILE A N 1
ATOM 606 C CA . ILE A 1 75 ? 3.354 -0.352 10.477 1.00 78.50 75 ILE A CA 1
ATOM 607 C C . ILE A 1 75 ? 3.585 -1.327 11.639 1.00 78.50 75 ILE A C 1
ATOM 609 O O . ILE A 1 75 ? 4.304 -2.321 11.489 1.00 78.50 75 ILE A 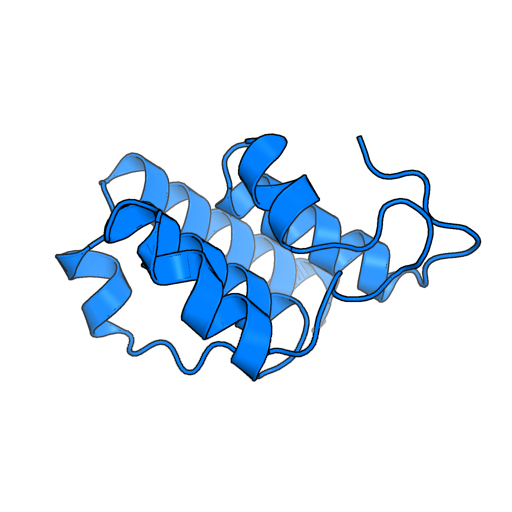O 1
ATOM 613 N N . HIS A 1 76 ? 2.900 -1.107 12.763 1.00 81.38 76 HIS A N 1
ATOM 614 C CA . HIS A 1 76 ? 2.766 -2.113 13.812 1.00 81.38 76 HIS A CA 1
ATOM 615 C C . HIS A 1 76 ? 1.537 -2.992 13.556 1.00 81.38 76 HIS A C 1
ATOM 617 O O . HIS A 1 76 ? 0.520 -2.541 13.038 1.00 81.38 76 HIS A O 1
ATOM 623 N N . PHE A 1 77 ? 1.613 -4.273 13.927 1.00 78.69 77 PHE A N 1
ATOM 624 C CA . PHE A 1 77 ? 0.511 -5.216 13.698 1.00 78.69 77 PHE A CA 1
ATOM 625 C C . PHE A 1 77 ? -0.797 -4.753 14.366 1.00 78.69 77 PHE A C 1
ATOM 627 O O . PHE A 1 77 ? -1.875 -4.921 13.802 1.00 78.69 77 PHE A O 1
ATOM 634 N N . ASP A 1 78 ? -0.686 -4.088 15.513 1.00 85.25 78 ASP A N 1
ATOM 635 C CA . ASP A 1 78 ? -1.801 -3.522 16.267 1.00 85.25 78 ASP A CA 1
ATOM 636 C C . ASP A 1 78 ? -2.562 -2.432 15.508 1.00 85.25 78 ASP A C 1
ATOM 638 O O . ASP A 1 78 ? -3.780 -2.301 15.665 1.00 85.25 78 ASP A O 1
ATOM 642 N N . ASP A 1 79 ? -1.891 -1.700 14.615 1.00 84.44 79 ASP A N 1
ATOM 643 C CA . ASP A 1 79 ? -2.532 -0.685 13.776 1.00 84.44 79 ASP A CA 1
ATOM 644 C C . ASP A 1 79 ? -3.581 -1.309 12.843 1.00 84.44 79 ASP A C 1
ATOM 646 O O . ASP A 1 79 ? -4.562 -0.655 12.480 1.00 84.44 79 ASP A O 1
ATOM 650 N N . LEU A 1 80 ? -3.411 -2.589 12.483 1.00 86.25 80 LEU A N 1
ATOM 651 C CA . LEU A 1 80 ? -4.311 -3.300 11.577 1.00 86.25 80 LEU A CA 1
ATOM 652 C C . LEU A 1 80 ? -5.693 -3.512 12.190 1.00 86.25 80 LEU A C 1
ATOM 654 O O . LEU A 1 80 ? -6.687 -3.331 11.499 1.00 86.25 80 LEU A O 1
ATOM 658 N N . TYR A 1 81 ? -5.774 -3.907 13.461 1.00 86.69 81 TYR A N 1
ATOM 659 C CA . TYR A 1 81 ? -7.057 -4.208 14.108 1.00 86.69 81 TYR A CA 1
ATOM 660 C C . TYR A 1 81 ? -7.633 -3.036 14.909 1.00 86.69 81 TYR A C 1
ATOM 662 O O . TYR A 1 81 ? -8.778 -3.113 15.347 1.00 86.69 81 TYR A O 1
ATOM 670 N N . THR A 1 82 ? -6.867 -1.958 15.102 1.00 89.06 82 THR A N 1
ATOM 671 C CA . THR A 1 82 ? -7.340 -0.738 15.778 1.00 89.06 82 THR A CA 1
ATOM 672 C C . THR A 1 82 ? -7.873 0.313 14.806 1.00 89.06 82 THR A C 1
ATOM 674 O O . THR A 1 82 ? -8.880 0.950 15.108 1.00 89.06 82 THR A O 1
ATOM 677 N N . ASN A 1 83 ? -7.235 0.487 13.640 1.00 92.12 83 ASN A N 1
ATOM 678 C CA . ASN A 1 83 ? -7.549 1.591 12.725 1.00 92.12 83 ASN A CA 1
ATOM 679 C C . ASN A 1 83 ? -8.308 1.166 11.463 1.00 92.12 83 ASN A C 1
ATOM 681 O O . ASN A 1 83 ? -8.959 2.006 10.836 1.00 92.12 83 ASN A O 1
ATOM 685 N N . LEU A 1 84 ? -8.223 -0.105 11.055 1.00 93.38 84 LEU A N 1
ATOM 686 C CA . LEU A 1 84 ? -8.911 -0.573 9.854 1.00 93.38 84 LEU A CA 1
ATOM 687 C C . LEU A 1 84 ? -10.347 -0.991 10.165 1.00 93.38 84 LEU A C 1
ATOM 689 O O . LEU A 1 84 ? -10.630 -1.665 11.155 1.00 93.38 84 LEU A O 1
ATOM 693 N N . SER A 1 85 ? -11.257 -0.647 9.255 1.00 93.56 85 SER A N 1
ATOM 694 C CA . SER A 1 85 ? -12.586 -1.255 9.227 1.00 93.56 85 SER A CA 1
ATOM 695 C C . SER A 1 85 ? -12.481 -2.754 8.893 1.00 93.56 85 SER A C 1
ATOM 697 O O . SER A 1 85 ? -11.476 -3.182 8.316 1.00 93.56 85 SER A O 1
ATOM 699 N N . PRO A 1 86 ? -13.513 -3.570 9.180 1.00 94.44 86 PRO A N 1
ATOM 700 C CA . PRO A 1 86 ? -13.509 -4.990 8.821 1.00 94.44 86 PRO A CA 1
ATOM 701 C C . PRO A 1 86 ? -13.225 -5.256 7.333 1.00 94.44 86 PRO A C 1
ATOM 703 O O . PRO A 1 86 ? -12.464 -6.168 7.002 1.00 94.44 86 PRO A O 1
ATOM 706 N N . ASP A 1 87 ? -13.775 -4.434 6.434 1.00 95.38 87 ASP A N 1
ATOM 707 C CA . ASP A 1 87 ? -13.554 -4.568 4.990 1.00 95.38 87 ASP A CA 1
ATOM 708 C C . ASP A 1 87 ? -12.125 -4.176 4.596 1.00 95.38 87 ASP A C 1
ATOM 710 O O . ASP A 1 87 ? -11.450 -4.914 3.875 1.00 95.38 87 ASP A O 1
ATOM 714 N N . SER A 1 88 ? -11.608 -3.066 5.135 1.00 94.56 88 SER A N 1
ATOM 715 C CA . SER A 1 88 ? -10.218 -2.649 4.913 1.00 94.56 88 SER A CA 1
ATOM 716 C C . SER A 1 88 ? -9.218 -3.670 5.465 1.00 94.56 88 SER A C 1
ATOM 718 O O . SER A 1 88 ? -8.206 -3.957 4.823 1.00 94.56 8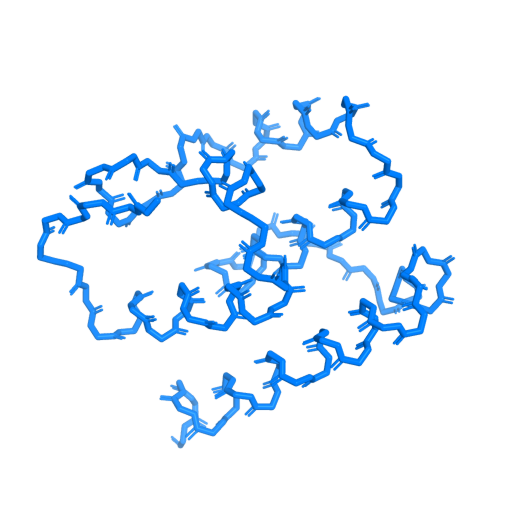8 SER A O 1
ATOM 720 N N . PHE A 1 89 ? -9.518 -4.281 6.613 1.00 95.00 89 PHE A N 1
ATOM 721 C CA . PHE A 1 89 ? -8.717 -5.359 7.187 1.00 95.00 89 PHE A CA 1
ATOM 722 C C . PHE A 1 89 ? -8.704 -6.590 6.274 1.00 95.00 89 PHE A C 1
ATOM 724 O O . PHE A 1 89 ? -7.638 -7.113 5.942 1.00 95.00 89 PHE A O 1
ATOM 731 N N . LYS A 1 90 ? -9.873 -7.025 5.786 1.00 95.69 90 LYS A N 1
ATOM 732 C CA . LYS A 1 90 ? -9.981 -8.131 4.821 1.00 95.69 90 LYS A CA 1
ATOM 733 C C . LYS A 1 90 ? -9.178 -7.855 3.545 1.00 95.69 90 LYS A C 1
ATOM 735 O O . LYS A 1 90 ? -8.479 -8.751 3.055 1.00 95.69 90 LYS A O 1
ATOM 740 N N . ASN A 1 91 ? -9.237 -6.632 3.024 1.00 95.81 91 ASN A N 1
ATOM 741 C CA . ASN A 1 91 ? -8.467 -6.225 1.849 1.00 95.81 91 ASN A CA 1
ATOM 742 C C . ASN A 1 91 ? -6.961 -6.257 2.123 1.00 95.81 91 ASN A C 1
ATOM 744 O O . ASN A 1 91 ? -6.201 -6.754 1.289 1.00 95.81 91 ASN A O 1
ATOM 748 N N . CYS A 1 92 ? -6.534 -5.841 3.318 1.00 94.81 92 CYS A N 1
ATOM 749 C CA . CYS A 1 92 ? -5.147 -5.967 3.754 1.00 94.81 92 CYS A CA 1
ATOM 750 C C . CYS A 1 92 ? -4.668 -7.423 3.747 1.00 94.81 92 CYS A C 1
ATOM 752 O O . CYS A 1 92 ? -3.659 -7.736 3.112 1.00 94.81 92 CYS A O 1
ATOM 754 N N . ILE A 1 93 ? -5.412 -8.343 4.368 1.00 95.12 93 ILE A N 1
ATOM 755 C CA . ILE A 1 93 ? -5.056 -9.772 4.365 1.00 95.12 93 ILE A CA 1
ATOM 756 C C . ILE A 1 93 ? -5.012 -10.334 2.937 1.00 95.12 93 ILE A C 1
ATOM 758 O O . ILE A 1 93 ? -4.091 -11.073 2.582 1.00 95.12 93 ILE A O 1
ATOM 762 N N . THR A 1 94 ? -5.962 -9.940 2.087 1.00 96.50 94 THR A N 1
ATOM 763 C CA . THR A 1 94 ? -6.014 -10.370 0.681 1.00 96.50 94 THR A CA 1
ATOM 764 C C . THR A 1 94 ? -4.794 -9.881 -0.108 1.00 96.50 94 THR A C 1
ATOM 766 O O . THR A 1 94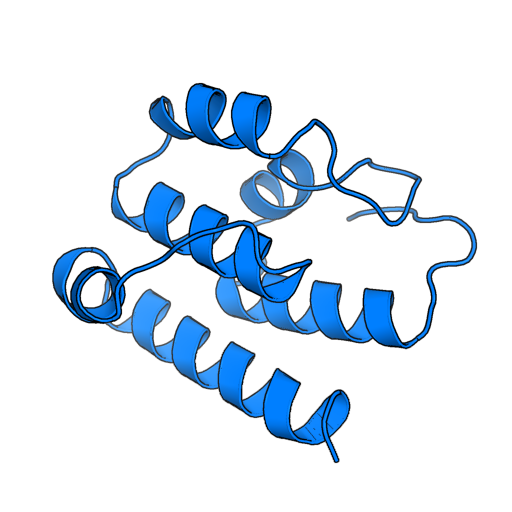 ? -4.199 -10.648 -0.871 1.00 96.50 94 THR A O 1
ATOM 769 N N . ALA A 1 95 ? -4.371 -8.632 0.102 1.00 95.75 95 ALA A N 1
ATOM 770 C CA . ALA A 1 95 ? -3.174 -8.070 -0.517 1.00 95.75 95 ALA A CA 1
ATOM 771 C C . ALA A 1 95 ? -1.894 -8.792 -0.062 1.00 95.75 95 ALA A C 1
ATOM 773 O O . ALA A 1 95 ? -1.055 -9.145 -0.896 1.00 95.75 95 ALA A O 1
ATOM 774 N N . LEU A 1 96 ? -1.763 -9.086 1.236 1.00 92.88 96 LEU A N 1
ATOM 775 C CA . LEU A 1 96 ? -0.624 -9.835 1.781 1.00 92.88 96 LEU A CA 1
ATOM 776 C C . LEU A 1 96 ? -0.555 -11.264 1.221 1.00 92.88 96 LEU A C 1
ATOM 778 O O . LEU A 1 96 ? 0.513 -11.717 0.798 1.00 92.88 96 LEU A O 1
ATOM 782 N N . ALA A 1 97 ? -1.695 -11.956 1.139 1.00 95.00 97 ALA A N 1
ATOM 783 C CA . ALA A 1 97 ? -1.778 -13.279 0.522 1.00 95.00 97 ALA A CA 1
ATOM 784 C C . ALA A 1 97 ? -1.377 -13.240 -0.964 1.00 95.00 97 ALA A C 1
ATOM 786 O O . ALA A 1 97 ? -0.638 -14.109 -1.439 1.00 95.00 97 ALA A O 1
ATOM 787 N N . PHE A 1 98 ? -1.805 -12.207 -1.701 1.00 95.38 98 PHE A N 1
ATOM 788 C CA . PHE A 1 98 ? -1.383 -12.002 -3.086 1.00 95.38 98 PHE A CA 1
ATOM 789 C C . PHE A 1 98 ? 0.142 -11.849 -3.194 1.00 95.38 98 PHE A C 1
ATOM 791 O O . PHE A 1 98 ? 0.756 -12.502 -4.040 1.00 95.38 98 PHE A O 1
ATOM 798 N N . ILE A 1 99 ? 0.765 -11.039 -2.332 1.00 92.88 99 ILE A N 1
ATOM 799 C CA . ILE A 1 99 ? 2.222 -10.838 -2.323 1.00 92.88 99 ILE A CA 1
ATOM 800 C C . ILE A 1 99 ? 2.946 -12.158 -2.073 1.00 92.88 99 ILE A C 1
ATOM 802 O O . ILE A 1 99 ? 3.822 -12.529 -2.859 1.00 92.88 99 ILE A O 1
ATOM 806 N N . LYS A 1 100 ? 2.548 -12.906 -1.036 1.00 92.19 100 LYS A N 1
ATOM 807 C CA . LYS A 1 100 ? 3.173 -14.192 -0.703 1.00 92.19 100 LYS A CA 1
ATOM 808 C C . LYS A 1 100 ? 3.164 -15.157 -1.892 1.00 92.19 100 LYS A C 1
ATOM 810 O O . LYS A 1 100 ? 4.174 -15.797 -2.167 1.00 92.19 100 LYS A O 1
ATOM 815 N N . ASN A 1 101 ? 2.059 -15.207 -2.632 1.00 93.31 101 ASN A N 1
ATOM 816 C CA . ASN A 1 101 ? 1.879 -16.147 -3.738 1.00 93.31 101 ASN A CA 1
ATOM 817 C C . ASN A 1 101 ? 2.548 -15.727 -5.059 1.00 93.31 101 ASN A C 1
ATOM 819 O O . ASN A 1 101 ? 2.726 -16.580 -5.935 1.00 93.31 101 ASN A O 1
ATOM 823 N N . ASN A 1 102 ? 2.883 -14.442 -5.236 1.00 92.69 102 ASN A N 1
ATOM 824 C CA . ASN A 1 102 ? 3.310 -13.897 -6.535 1.00 92.69 102 ASN A CA 1
ATOM 825 C C . ASN A 1 102 ? 4.695 -13.224 -6.532 1.00 92.69 102 ASN A C 1
ATOM 827 O O . ASN A 1 102 ? 5.316 -13.145 -7.597 1.00 92.69 102 ASN A O 1
ATOM 831 N N . LEU A 1 103 ? 5.179 -12.739 -5.382 1.00 87.50 103 LEU A N 1
ATOM 832 C CA . LEU A 1 103 ? 6.478 -12.058 -5.243 1.00 87.50 103 LEU A CA 1
ATOM 833 C C . LEU A 1 103 ? 7.553 -12.932 -4.577 1.00 87.50 103 LEU A C 1
ATOM 835 O O . LEU A 1 103 ? 8.705 -12.852 -4.979 1.00 87.50 103 LEU A O 1
ATOM 839 N N . TYR A 1 104 ? 7.191 -13.780 -3.610 1.00 80.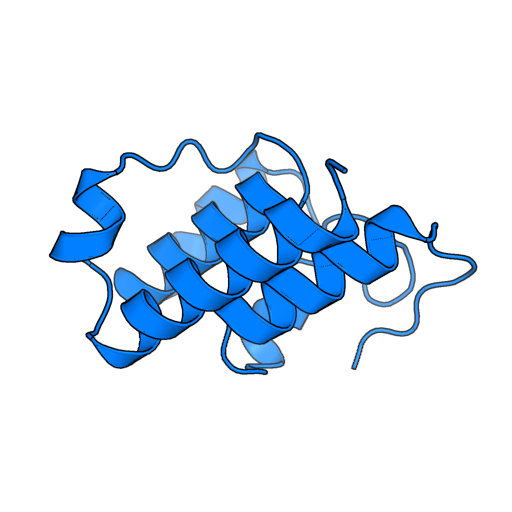75 104 TYR A N 1
ATOM 840 C CA . TYR A 1 104 ? 8.152 -14.523 -2.773 1.00 80.75 104 TYR A CA 1
ATOM 841 C C . TYR A 1 104 ? 7.918 -16.042 -2.795 1.00 80.75 104 TYR A C 1
ATOM 843 O O . TYR A 1 104 ? 7.802 -16.671 -1.736 1.00 80.75 104 TYR A O 1
ATOM 851 N N . ARG A 1 105 ? 7.779 -16.605 -4.002 1.00 61.50 105 ARG A N 1
ATOM 852 C CA . ARG A 1 105 ? 7.695 -18.060 -4.204 1.00 61.50 105 ARG A CA 1
ATOM 853 C C . ARG A 1 105 ? 9.008 -18.747 -3.867 1.00 61.50 105 ARG A C 1
ATOM 855 O O . ARG A 1 105 ? 10.053 -18.219 -4.299 1.00 61.50 105 ARG A O 1
#

Radius of gyration: 12.85 Å; chains: 1; bounding box: 24×33×35 Å

Foldseek 3Di:
DAAEDDDDPLLVLLLVLLCLLVVVPVVLSPLQPDRHHSHGPDDLVVSLVVLVVDALQSLLSSLLSVVSSPNRSPDDPVSLVPRHDPSSSVSNVVSVVSCCVRPPD

Secondary structure (DSSP, 8-state):
----SS--HHHHHHHHHHHHHTTT-HHHHHHHB-SSSSSBSS-HHHHHHHHTTS-HHHHHHHHHHHHHHSS-----HHHHHHHS-HHHHHHHHHHHHHHHHHT--

pLDDT: mean 92.09, std 6.78, range [61.5, 97.19]

Sequence (105 aa):
MLKWKNPSNDDQKRLRAITILLDNDERLVRFLFHPTKSQLSMTPEILREKMKSFSSGEQTLLLIAMDIWGTYGGIHFDDLYTNLSPDSFKNCITALAFIKNNLYR